Protein AF-A0A1G2I354-F1 (afdb_monomer_lite)

Organism: NCBI:txid1802207

Foldseek 3Di:
DFAEAEDPAAVVQLVVVLVVQLVVVLVVCPVPPDPCSVVSSVVSVVVSVVVSVVVVVVCCVQQLDPDRPQWDDDPQKIWDWDDDPPKIKIWIWGAPPVRRHIYTPHIDIDDPPPD

Structure (mmCIF, N/CA/C/O backbone):
data_AF-A0A1G2I354-F1
#
_entry.id   AF-A0A1G2I354-F1
#
loop_
_atom_site.group_PDB
_atom_site.id
_atom_site.type_symbol
_atom_site.label_atom_id
_atom_site.label_alt_id
_atom_site.label_comp_id
_atom_site.label_asym_id
_atom_site.label_entity_id
_atom_site.label_seq_id
_atom_site.pdbx_PDB_ins_code
_atom_site.Cartn_x
_atom_site.Cartn_y
_atom_site.Cartn_z
_atom_site.occupancy
_atom_site.B_iso_or_equiv
_atom_site.auth_seq_id
_atom_site.auth_comp_id
_atom_site.auth_asym_id
_atom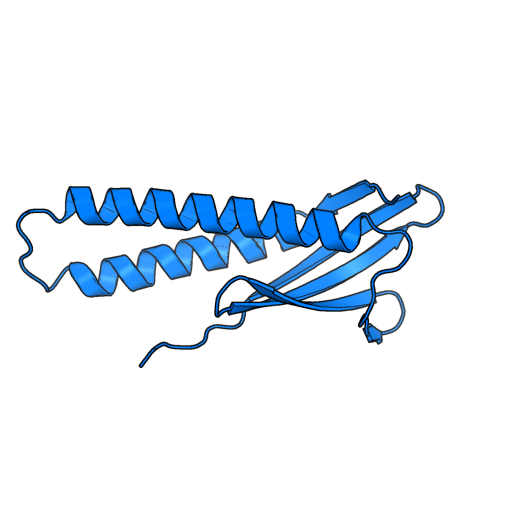_site.auth_atom_id
_atom_site.pdbx_PDB_model_num
ATOM 1 N N . MET A 1 1 ? -15.531 -8.472 7.107 1.00 83.12 1 MET A N 1
ATOM 2 C CA . MET A 1 1 ? -14.677 -7.974 6.009 1.00 83.12 1 MET A CA 1
ATOM 3 C C . MET A 1 1 ? -14.704 -6.459 6.058 1.00 83.12 1 MET A C 1
ATOM 5 O O . MET A 1 1 ? -15.802 -5.918 6.065 1.00 83.12 1 MET A O 1
ATOM 9 N N . PHE A 1 2 ? -13.552 -5.800 6.165 1.00 90.69 2 PHE A N 1
ATOM 10 C CA . PHE A 1 2 ? -13.457 -4.335 6.235 1.00 90.69 2 PHE A CA 1
ATOM 11 C C . PHE A 1 2 ? -13.490 -3.710 4.835 1.00 90.69 2 PHE A C 1
ATOM 13 O O . PHE A 1 2 ? -12.907 -4.267 3.903 1.00 90.69 2 PHE A O 1
ATOM 20 N N . ASP A 1 3 ? -14.123 -2.542 4.715 1.00 94.75 3 ASP A N 1
ATOM 21 C CA . ASP A 1 3 ? -13.992 -1.660 3.550 1.00 94.75 3 ASP A CA 1
ATOM 22 C C . ASP A 1 3 ? -12.639 -0.935 3.622 1.00 94.75 3 ASP A C 1
ATOM 24 O O . ASP A 1 3 ? -12.369 -0.222 4.591 1.00 94.75 3 ASP A O 1
ATOM 28 N N . VAL A 1 4 ? -11.763 -1.151 2.639 1.00 96.44 4 VAL A N 1
ATOM 29 C CA . VAL A 1 4 ? -10.405 -0.588 2.639 1.00 96.44 4 VAL A CA 1
ATOM 30 C C . VAL A 1 4 ? -10.403 0.722 1.868 1.00 96.44 4 VAL A C 1
ATOM 32 O O . VAL A 1 4 ? -10.702 0.751 0.678 1.00 96.44 4 VAL A O 1
ATOM 35 N N . ARG A 1 5 ? -10.017 1.809 2.537 1.00 96.75 5 ARG A N 1
ATOM 36 C CA . ARG A 1 5 ? -9.960 3.145 1.933 1.00 96.75 5 ARG A CA 1
ATOM 37 C C . ARG A 1 5 ? -8.567 3.721 2.019 1.00 96.75 5 ARG A C 1
ATOM 39 O O . ARG A 1 5 ? -7.917 3.628 3.054 1.00 96.75 5 ARG A O 1
ATOM 46 N N . PHE A 1 6 ? -8.134 4.364 0.947 1.00 96.69 6 PHE A N 1
ATOM 47 C CA . PHE A 1 6 ? -6.842 5.029 0.891 1.00 96.69 6 PHE A CA 1
ATOM 48 C C . PHE A 1 6 ? -7.021 6.515 1.161 1.00 96.69 6 PHE A C 1
ATOM 50 O O . PHE A 1 6 ? -7.866 7.174 0.555 1.00 96.69 6 PHE A O 1
ATOM 57 N N . THR A 1 7 ? -6.222 7.053 2.076 1.00 97.06 7 THR A N 1
ATOM 58 C CA . THR A 1 7 ? -6.110 8.506 2.219 1.00 97.06 7 THR A CA 1
ATOM 59 C C . THR A 1 7 ? -5.405 9.104 1.005 1.00 97.06 7 THR A C 1
ATOM 61 O O . THR A 1 7 ? -4.599 8.439 0.352 1.00 97.06 7 THR A O 1
ATOM 64 N N . GLN A 1 8 ? -5.625 10.399 0.756 1.00 96.00 8 GLN A N 1
ATOM 65 C CA . GLN A 1 8 ? -4.878 11.148 -0.263 1.00 96.00 8 GLN A CA 1
ATOM 66 C C . GLN A 1 8 ? -3.362 11.002 -0.073 1.00 96.00 8 GLN A C 1
ATOM 68 O O . GLN A 1 8 ? -2.617 10.886 -1.041 1.00 96.00 8 GLN A O 1
ATOM 73 N N . LYS A 1 9 ? -2.907 10.974 1.187 1.00 95.38 9 LYS A N 1
ATOM 74 C CA . LYS A 1 9 ? -1.499 10.774 1.521 1.00 95.38 9 LYS A CA 1
ATOM 75 C C . LYS A 1 9 ? -1.009 9.399 1.064 1.00 95.38 9 LYS A C 1
ATOM 77 O O . LYS A 1 9 ? 0.021 9.331 0.410 1.00 95.38 9 LYS A O 1
ATOM 82 N N . ALA A 1 10 ? -1.729 8.326 1.388 1.00 94.88 10 ALA A N 1
ATOM 83 C CA . ALA A 1 10 ? -1.348 6.976 0.981 1.00 94.88 10 ALA A CA 1
ATOM 84 C C . ALA A 1 10 ? -1.301 6.814 -0.547 1.00 94.88 10 ALA A C 1
ATOM 86 O O . ALA A 1 10 ? -0.395 6.161 -1.059 1.00 94.88 10 ALA A O 1
ATOM 87 N N . ILE A 1 11 ? -2.241 7.436 -1.265 1.00 94.69 11 ILE A N 1
ATOM 88 C CA . ILE A 1 11 ? -2.234 7.485 -2.735 1.00 94.69 11 ILE A CA 1
ATOM 89 C C . ILE A 1 11 ? -0.964 8.188 -3.224 1.00 94.69 11 ILE A C 1
ATOM 91 O O . ILE A 1 11 ? -0.198 7.613 -3.994 1.00 94.69 11 ILE A O 1
ATOM 95 N N . LEU A 1 12 ? -0.684 9.383 -2.700 1.00 93.56 12 LEU A N 1
ATOM 96 C CA . LEU A 1 12 ? 0.494 10.163 -3.076 1.00 93.56 12 LEU A CA 1
ATOM 97 C C . LEU A 1 12 ? 1.810 9.442 -2.739 1.00 93.56 12 LEU A C 1
ATOM 99 O O . LEU A 1 12 ? 2.756 9.503 -3.519 1.00 93.56 12 LEU A O 1
ATOM 103 N N . ASP A 1 13 ? 1.880 8.724 -1.615 1.00 93.56 13 ASP A N 1
ATOM 104 C CA . ASP A 1 13 ? 3.048 7.917 -1.251 1.00 93.56 13 ASP A CA 1
ATOM 105 C C . ASP A 1 13 ? 3.352 6.854 -2.334 1.00 93.56 13 ASP A C 1
ATOM 107 O O . ASP A 1 13 ? 4.513 6.658 -2.714 1.00 93.56 13 ASP A O 1
ATOM 111 N N . MET A 1 14 ? 2.313 6.193 -2.864 1.00 92.25 14 MET A N 1
ATOM 112 C CA . MET A 1 14 ? 2.442 5.201 -3.940 1.00 92.25 14 MET A CA 1
ATOM 113 C C . MET A 1 14 ? 2.804 5.858 -5.277 1.00 92.25 14 MET A C 1
ATOM 115 O O . MET A 1 14 ? 3.730 5.400 -5.949 1.00 92.25 14 MET A O 1
ATOM 119 N N . GLU A 1 15 ? 2.138 6.951 -5.648 1.00 91.50 15 GLU A N 1
ATOM 120 C CA . GLU A 1 15 ? 2.406 7.683 -6.894 1.00 91.50 15 GLU A CA 1
ATOM 121 C C . GLU A 1 15 ? 3.841 8.221 -6.947 1.00 91.50 15 GLU A C 1
ATOM 123 O O . GLU A 1 15 ? 4.538 8.041 -7.946 1.00 91.50 15 GLU A O 1
ATOM 128 N N . VAL A 1 16 ? 4.332 8.811 -5.853 1.00 90.88 16 VAL A N 1
ATOM 129 C CA .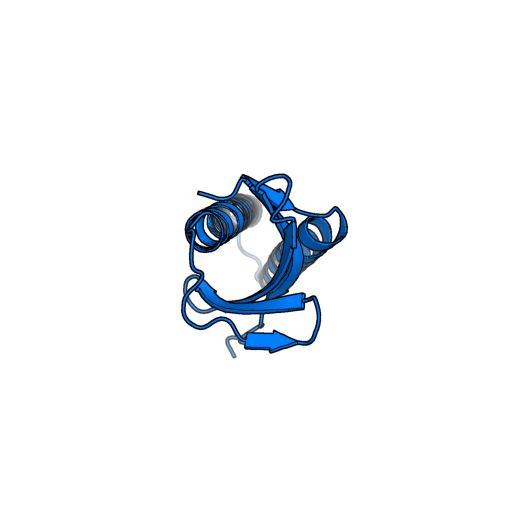 VAL A 1 16 ? 5.713 9.310 -5.759 1.00 90.88 16 VAL A CA 1
ATOM 130 C C . VAL A 1 16 ? 6.720 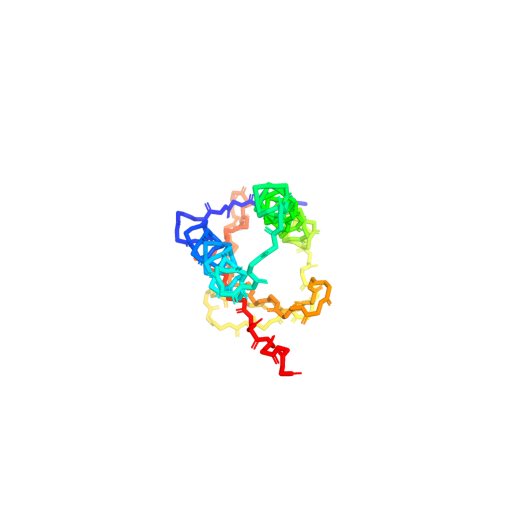8.176 -5.936 1.00 90.88 16 VAL A C 1
ATOM 132 O O . VAL A 1 16 ? 7.776 8.366 -6.547 1.00 90.88 16 VAL A O 1
ATOM 135 N N . PHE A 1 17 ? 6.426 6.985 -5.415 1.00 88.75 17 PHE A N 1
ATOM 136 C CA . PHE A 1 17 ? 7.279 5.825 -5.637 1.00 88.75 17 PHE A CA 1
ATOM 137 C C . PHE A 1 17 ? 7.297 5.404 -7.112 1.00 88.75 17 PHE A C 1
ATOM 139 O O . PHE A 1 17 ? 8.383 5.200 -7.657 1.00 88.75 17 PHE A O 1
ATOM 146 N N . ILE A 1 18 ? 6.131 5.320 -7.756 1.00 87.38 18 ILE A N 1
ATOM 147 C CA . ILE A 1 18 ? 5.990 4.971 -9.177 1.00 87.38 18 ILE A CA 1
ATOM 148 C C . ILE A 1 18 ? 6.718 5.982 -10.070 1.00 87.38 18 ILE A C 1
ATOM 150 O O . ILE A 1 18 ? 7.512 5.579 -10.916 1.00 87.38 18 ILE A O 1
ATOM 154 N N . GLN A 1 19 ? 6.561 7.282 -9.819 1.00 85.75 19 GLN A N 1
ATOM 155 C CA . GLN A 1 19 ? 7.274 8.330 -10.557 1.00 85.75 19 GLN A CA 1
ATOM 156 C C . GLN A 1 19 ? 8.792 8.223 -10.385 1.00 85.75 19 GLN A C 1
ATOM 158 O O . GLN A 1 19 ? 9.545 8.310 -11.350 1.00 85.75 19 GLN A O 1
ATOM 163 N N . ARG A 1 20 ? 9.273 7.991 -9.157 1.00 84.25 20 ARG A N 1
ATOM 164 C CA . ARG A 1 20 ? 10.711 7.797 -8.900 1.00 84.25 20 ARG A CA 1
ATOM 165 C C . ARG A 1 20 ? 11.246 6.529 -9.554 1.00 84.25 20 ARG A C 1
ATOM 167 O O . ARG A 1 20 ? 12.415 6.500 -9.930 1.00 84.25 20 ARG A O 1
ATOM 174 N N . TYR A 1 21 ? 10.427 5.484 -9.627 1.00 80.62 21 TYR A N 1
ATOM 175 C CA . TYR A 1 21 ? 10.753 4.258 -10.337 1.00 80.62 21 TYR A CA 1
ATOM 176 C C . TYR A 1 21 ? 10.903 4.556 -11.832 1.00 80.62 21 TYR A C 1
ATOM 178 O O . TYR A 1 21 ? 11.972 4.304 -12.375 1.00 80.62 21 TYR A O 1
ATOM 186 N N . GLU A 1 22 ? 9.921 5.204 -12.459 1.00 77.56 22 GLU A N 1
ATOM 187 C CA . GLU A 1 22 ? 9.994 5.616 -13.867 1.00 77.56 22 GLU A CA 1
ATOM 188 C C . GLU A 1 22 ? 11.229 6.489 -14.145 1.00 77.56 22 GLU A C 1
ATOM 190 O O . GLU A 1 22 ? 12.036 6.153 -15.009 1.00 77.56 22 GLU A O 1
ATOM 195 N N . MET A 1 23 ? 11.453 7.545 -13.353 1.00 77.56 23 MET A N 1
ATOM 196 C CA . MET A 1 23 ? 12.598 8.451 -13.522 1.00 77.56 23 MET A CA 1
ATOM 197 C C . MET A 1 23 ? 13.950 7.744 -13.409 1.00 77.56 23 MET A C 1
ATOM 199 O O . MET A 1 23 ? 14.849 8.028 -14.198 1.00 77.56 23 MET A O 1
ATOM 203 N N . ALA A 1 24 ? 14.113 6.829 -12.446 1.00 76.75 24 ALA A N 1
ATOM 204 C CA . ALA A 1 24 ? 15.360 6.084 -12.296 1.00 76.75 24 ALA A CA 1
ATOM 205 C C . ALA A 1 24 ? 15.652 5.241 -13.545 1.00 76.75 24 ALA A C 1
ATOM 207 O O . ALA A 1 24 ? 16.784 5.229 -14.016 1.00 76.75 24 ALA A O 1
ATOM 208 N N . PHE A 1 25 ? 14.635 4.591 -14.116 1.00 70.94 25 PHE A N 1
ATOM 209 C CA . PHE A 1 25 ? 14.789 3.805 -15.341 1.00 70.94 25 PHE A CA 1
ATOM 210 C C . PHE A 1 25 ? 15.059 4.672 -16.570 1.00 70.94 25 PHE A C 1
ATOM 212 O O . PHE A 1 25 ? 15.943 4.339 -17.354 1.00 70.94 25 PHE A O 1
ATOM 219 N N . LEU A 1 26 ? 14.365 5.802 -16.721 1.00 69.94 26 LEU A N 1
ATOM 220 C CA . LEU A 1 26 ? 14.630 6.743 -17.814 1.00 69.94 26 LEU A CA 1
ATOM 221 C C . LEU A 1 26 ? 16.069 7.275 -17.770 1.00 69.94 26 LEU A C 1
ATOM 223 O O . LEU A 1 26 ? 16.729 7.349 -18.804 1.00 69.94 26 LEU A O 1
ATOM 227 N N . ALA A 1 27 ? 16.581 7.577 -16.574 1.00 70.50 27 ALA A N 1
ATOM 228 C CA . ALA A 1 27 ? 17.961 8.021 -16.401 1.00 70.50 27 ALA A CA 1
ATOM 229 C C . ALA A 1 27 ? 18.990 6.958 -16.832 1.00 70.50 27 ALA A C 1
ATOM 231 O O . ALA A 1 27 ? 20.021 7.322 -17.388 1.00 70.50 27 ALA A O 1
ATOM 232 N N . PHE A 1 28 ? 18.710 5.662 -16.636 1.00 66.50 28 PHE A N 1
ATOM 233 C CA . PHE A 1 28 ? 19.596 4.582 -17.094 1.00 66.50 28 PHE A CA 1
ATOM 234 C C . PHE A 1 28 ? 19.655 4.443 -18.623 1.00 66.50 28 PHE A C 1
ATOM 236 O O . PHE A 1 28 ? 20.679 4.016 -19.149 1.00 66.50 28 PHE A O 1
ATOM 243 N N . HIS A 1 29 ? 18.577 4.781 -19.338 1.00 62.34 29 HIS A N 1
ATOM 244 C CA . HIS A 1 29 ? 18.466 4.525 -20.780 1.00 62.34 29 HIS A CA 1
ATOM 245 C C . HIS A 1 29 ? 18.775 5.739 -21.665 1.00 62.34 29 HIS A C 1
ATOM 247 O O . HIS A 1 29 ? 19.129 5.544 -22.825 1.00 62.34 29 HIS A O 1
ATOM 253 N N . ASN A 1 30 ? 18.748 6.966 -21.134 1.00 57.56 30 ASN A N 1
ATOM 254 C CA . ASN A 1 30 ? 19.077 8.181 -21.900 1.00 57.56 30 ASN A CA 1
ATOM 255 C C . ASN A 1 30 ? 20.530 8.237 -22.428 1.00 57.56 30 ASN A C 1
ATOM 257 O O . ASN A 1 30 ? 20.798 9.010 -23.340 1.00 57.56 30 ASN A O 1
ATOM 261 N N . ASP A 1 31 ? 21.458 7.437 -21.889 1.00 57.22 31 ASP A N 1
ATOM 262 C CA . ASP A 1 31 ? 22.888 7.458 -22.268 1.00 57.22 31 ASP A CA 1
ATOM 263 C C . ASP A 1 31 ? 23.319 6.223 -23.089 1.00 57.22 31 ASP A C 1
ATOM 265 O O . ASP A 1 31 ? 24.497 5.946 -23.296 1.00 57.22 31 ASP A O 1
ATOM 269 N N . SER A 1 32 ? 22.349 5.419 -23.536 1.00 57.84 32 SER A N 1
ATOM 270 C CA . SER A 1 32 ? 22.610 4.078 -24.076 1.00 57.84 32 SER A CA 1
ATOM 271 C C . SER A 1 32 ? 22.634 3.988 -25.610 1.00 57.84 32 SER A C 1
ATOM 273 O O . SER A 1 32 ? 23.038 2.961 -26.154 1.00 57.84 32 SER A O 1
ATOM 275 N N . GLY A 1 33 ? 22.209 5.038 -26.328 1.00 58.69 33 GLY A N 1
ATOM 276 C CA . GLY A 1 33 ? 22.168 5.056 -27.799 1.00 58.69 33 GLY A CA 1
ATOM 277 C C . GLY A 1 33 ? 21.253 3.990 -28.426 1.00 58.69 33 GLY A C 1
ATOM 278 O O . GLY A 1 33 ? 21.451 3.601 -29.580 1.00 58.69 33 GLY A O 1
ATOM 279 N N . ILE A 1 34 ? 20.276 3.471 -27.671 1.00 61.66 34 ILE A N 1
ATOM 280 C CA . ILE A 1 34 ? 19.413 2.366 -28.104 1.00 61.66 34 ILE A CA 1
ATOM 281 C C . ILE A 1 34 ? 18.397 2.862 -29.142 1.00 61.66 34 ILE A C 1
ATOM 283 O O . ILE A 1 34 ? 17.579 3.733 -28.870 1.00 61.66 34 ILE A O 1
ATOM 287 N N . TRP A 1 35 ? 18.377 2.227 -30.317 1.00 57.06 35 TRP A N 1
ATOM 288 C CA . TRP A 1 35 ? 17.480 2.546 -31.443 1.00 57.06 35 TRP A CA 1
ATOM 289 C C . TRP A 1 35 ? 15.968 2.418 -31.145 1.00 57.06 35 TRP A C 1
ATOM 291 O O . TRP A 1 35 ? 15.152 2.880 -31.935 1.00 57.06 35 TRP A O 1
ATOM 301 N N . ASN A 1 36 ? 15.591 1.819 -30.010 1.00 66.94 36 ASN A N 1
ATOM 302 C CA . ASN A 1 36 ? 14.207 1.521 -29.610 1.00 66.94 36 ASN A CA 1
ATOM 303 C C . ASN A 1 36 ? 13.784 2.229 -28.308 1.00 66.94 36 ASN A C 1
ATOM 305 O O . ASN A 1 36 ? 12.959 1.707 -27.556 1.00 66.94 36 ASN A O 1
ATOM 309 N N . GLU A 1 37 ? 14.360 3.394 -28.020 1.00 67.81 37 GLU A N 1
ATOM 310 C CA . GLU A 1 37 ? 14.157 4.139 -26.773 1.00 67.81 37 GLU A CA 1
ATOM 311 C C . GLU A 1 37 ? 12.670 4.327 -26.405 1.00 67.81 37 GLU A C 1
ATOM 313 O O . GLU A 1 37 ? 12.274 4.038 -25.279 1.00 67.81 37 GLU A O 1
ATOM 318 N N . GLU A 1 38 ? 11.814 4.702 -27.358 1.00 73.88 38 GLU A N 1
ATOM 319 C CA . GLU A 1 38 ? 10.374 4.896 -27.114 1.00 73.88 38 GLU A CA 1
ATOM 320 C C . GLU A 1 38 ? 9.637 3.595 -26.753 1.00 73.88 38 GLU A C 1
ATOM 322 O O . GLU A 1 38 ? 8.828 3.575 -25.827 1.00 73.88 38 GLU A O 1
ATOM 327 N N . MET A 1 39 ? 9.972 2.473 -27.400 1.00 77.88 39 MET A N 1
ATOM 328 C CA . MET A 1 39 ? 9.386 1.166 -27.067 1.00 77.88 39 MET A CA 1
ATOM 329 C C . MET A 1 39 ? 9.766 0.730 -25.644 1.00 77.88 39 MET A C 1
ATOM 331 O O . MET A 1 39 ? 8.958 0.148 -24.920 1.00 77.88 39 MET A O 1
ATOM 335 N N . ILE A 1 40 ? 11.001 1.027 -25.235 1.00 72.38 40 ILE A N 1
ATOM 336 C CA . ILE A 1 40 ? 11.500 0.743 -23.889 1.00 72.38 40 ILE A CA 1
ATOM 337 C C . ILE A 1 40 ? 10.764 1.615 -22.863 1.00 72.38 40 ILE A C 1
ATOM 339 O O . ILE A 1 40 ? 10.287 1.094 -21.853 1.00 72.38 40 ILE A O 1
ATOM 343 N N . LYS A 1 41 ? 10.604 2.917 -23.132 1.00 74.75 41 LYS A N 1
ATOM 344 C CA . LYS A 1 41 ? 9.844 3.844 -22.276 1.00 74.75 41 LYS A CA 1
ATOM 345 C C . LYS A 1 41 ? 8.399 3.387 -22.071 1.00 74.75 41 LYS A C 1
ATOM 347 O O . LYS A 1 41 ? 7.930 3.351 -20.933 1.00 74.75 41 LYS A O 1
ATOM 352 N N . ASP A 1 42 ? 7.710 2.988 -23.137 1.00 81.25 42 ASP A N 1
ATOM 353 C CA . ASP A 1 42 ? 6.321 2.528 -23.046 1.00 81.25 42 ASP A CA 1
ATOM 354 C C . ASP A 1 42 ? 6.185 1.217 -22.265 1.00 81.25 42 ASP A C 1
ATOM 356 O O . ASP A 1 42 ? 5.283 1.087 -21.432 1.00 81.25 42 ASP A O 1
ATOM 360 N N . LEU A 1 43 ? 7.114 0.274 -22.445 1.00 80.56 43 LEU A N 1
ATOM 361 C CA . LEU A 1 43 ? 7.154 -0.951 -21.643 1.00 80.56 43 LEU A CA 1
ATOM 362 C C . LEU A 1 43 ? 7.320 -0.641 -20.146 1.00 80.56 43 LEU A C 1
ATOM 364 O O . LEU A 1 43 ? 6.696 -1.287 -19.296 1.00 80.56 43 LEU A O 1
ATOM 368 N N . TYR A 1 44 ? 8.130 0.364 -19.806 1.00 76.38 44 TYR A N 1
ATOM 369 C CA . TYR A 1 44 ? 8.316 0.779 -18.417 1.00 76.38 44 TYR A CA 1
ATOM 370 C C . TYR A 1 44 ? 7.089 1.466 -17.834 1.00 76.38 44 TYR A C 1
ATOM 372 O O . TYR A 1 44 ? 6.727 1.149 -16.702 1.00 76.38 44 TYR A O 1
ATOM 380 N N . ARG A 1 45 ? 6.407 2.328 -18.593 1.00 80.19 45 ARG A N 1
ATOM 381 C CA . ARG A 1 45 ? 5.129 2.921 -18.163 1.00 80.19 45 ARG A CA 1
ATOM 382 C C . ARG A 1 45 ? 4.088 1.847 -17.868 1.00 80.19 45 ARG A C 1
ATOM 384 O O . ARG A 1 45 ? 3.470 1.863 -16.807 1.00 80.19 45 ARG A O 1
ATOM 391 N N . GLN A 1 46 ? 3.952 0.864 -18.758 1.00 85.88 46 GLN A N 1
ATOM 392 C CA . GLN A 1 46 ? 3.058 -0.279 -18.544 1.00 85.88 46 GLN A CA 1
ATOM 393 C C . GLN A 1 46 ? 3.447 -1.073 -17.291 1.00 85.88 46 GLN A C 1
ATOM 395 O O . GLN A 1 46 ? 2.591 -1.407 -16.474 1.00 85.88 46 GLN A O 1
ATOM 400 N N . SER A 1 47 ? 4.743 -1.318 -17.094 1.00 83.25 47 SER A N 1
ATOM 401 C CA . SER A 1 47 ? 5.253 -2.030 -15.916 1.00 83.25 47 SER A CA 1
ATOM 402 C C . SER A 1 47 ? 5.016 -1.260 -14.613 1.00 83.25 47 SER A C 1
ATOM 404 O O . SER A 1 47 ? 4.713 -1.860 -13.582 1.00 83.25 47 SER A O 1
ATOM 406 N N . ALA A 1 48 ? 5.145 0.066 -14.648 1.00 82.38 48 ALA A N 1
ATOM 407 C CA . ALA A 1 48 ? 4.920 0.947 -13.511 1.00 82.38 48 ALA A CA 1
ATOM 408 C C . ALA A 1 48 ? 3.43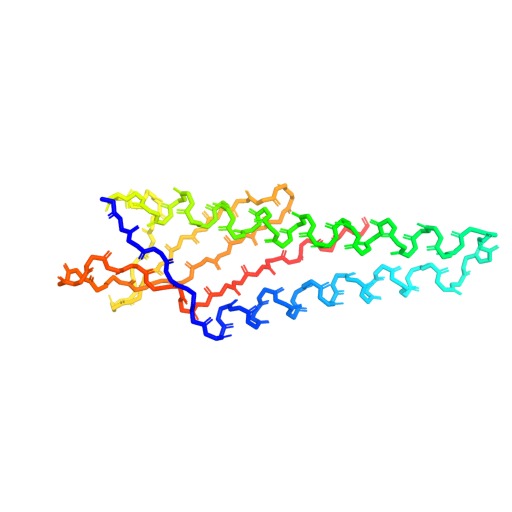1 0.976 -13.119 1.00 82.38 48 AL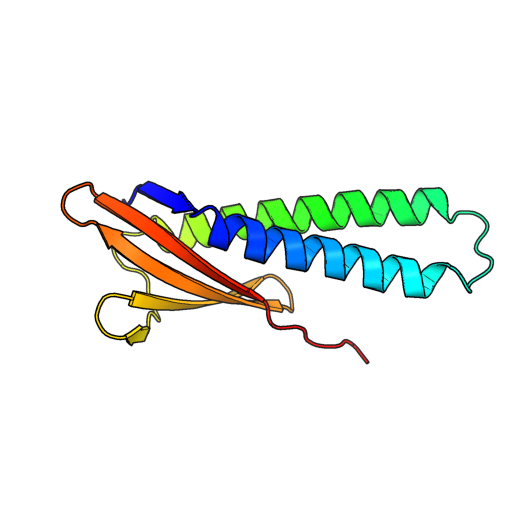A A C 1
ATOM 410 O O . ALA A 1 48 ? 3.108 0.826 -11.939 1.00 82.38 48 ALA A O 1
ATOM 411 N N . ASN A 1 49 ? 2.532 1.042 -14.105 1.00 87.00 49 ASN A N 1
ATOM 412 C CA . ASN A 1 49 ? 1.086 0.939 -13.890 1.00 87.00 49 ASN A CA 1
ATOM 413 C C . ASN A 1 49 ? 0.691 -0.431 -13.324 1.00 87.00 49 ASN A C 1
ATOM 415 O O . ASN A 1 49 ? -0.002 -0.499 -12.312 1.00 87.00 49 ASN A O 1
ATOM 419 N N . ALA A 1 50 ? 1.210 -1.520 -13.896 1.00 89.00 50 ALA A N 1
ATOM 420 C CA . ALA A 1 50 ? 0.958 -2.868 -13.389 1.00 89.00 50 ALA A CA 1
ATOM 421 C C . ALA A 1 50 ? 1.463 -3.049 -11.945 1.00 89.00 50 ALA A C 1
ATOM 423 O O . ALA A 1 50 ? 0.845 -3.746 -11.139 1.00 89.00 50 ALA A O 1
ATOM 424 N N . LEU A 1 51 ? 2.585 -2.411 -11.586 1.00 87.06 51 LEU A N 1
ATOM 425 C CA . LEU A 1 51 ? 3.080 -2.409 -10.211 1.00 87.06 51 LEU A CA 1
ATOM 426 C C . LEU A 1 51 ? 2.152 -1.624 -9.278 1.00 87.06 51 LEU A C 1
ATOM 428 O O . LEU A 1 51 ? 1.910 -2.080 -8.162 1.00 87.06 51 LEU A O 1
ATOM 432 N N . HIS A 1 52 ? 1.634 -0.479 -9.723 1.00 90.00 52 HIS A N 1
ATOM 433 C CA . HIS A 1 52 ? 0.665 0.310 -8.966 1.00 90.00 52 HIS A CA 1
ATOM 434 C C . HIS A 1 52 ? -0.609 -0.487 -8.667 1.00 90.00 52 HIS A C 1
ATOM 436 O O . HIS A 1 52 ? -0.984 -0.624 -7.504 1.00 90.00 52 HIS A O 1
ATOM 442 N N . GLU A 1 53 ? -1.223 -1.080 -9.690 1.00 92.12 53 GLU A N 1
ATOM 443 C CA . GLU A 1 53 ? -2.420 -1.919 -9.541 1.00 92.12 53 GLU A CA 1
ATOM 444 C C . GLU A 1 53 ? -2.162 -3.084 -8.582 1.00 92.12 53 GLU A C 1
ATOM 446 O O . GLU A 1 53 ? -2.894 -3.275 -7.612 1.00 92.12 53 GLU A O 1
ATOM 451 N N . LYS A 1 54 ? -1.033 -3.780 -8.753 1.00 92.38 54 LYS A N 1
ATOM 452 C CA . LYS A 1 54 ? -0.639 -4.877 -7.865 1.00 92.38 54 LYS A CA 1
ATOM 453 C C . LYS A 1 54 ? -0.461 -4.437 -6.409 1.00 92.38 54 LYS A C 1
ATOM 455 O O . LYS A 1 54 ? -0.762 -5.212 -5.501 1.00 92.38 54 LYS A O 1
ATOM 460 N N . MET A 1 55 ? 0.049 -3.226 -6.163 1.00 92.38 55 MET A N 1
ATOM 461 C CA . MET A 1 55 ? 0.140 -2.673 -4.807 1.00 92.38 55 MET A CA 1
ATOM 462 C C . MET A 1 55 ? -1.245 -2.468 -4.205 1.00 92.38 55 MET A C 1
ATOM 464 O O . MET A 1 55 ? -1.487 -2.922 -3.087 1.00 92.38 55 MET A O 1
ATOM 468 N N . VAL A 1 56 ? -2.149 -1.829 -4.944 1.00 94.88 56 VAL A N 1
ATOM 469 C CA . VAL A 1 56 ? -3.519 -1.570 -4.486 1.00 94.88 56 VAL A CA 1
ATOM 470 C C . VAL A 1 56 ? -4.245 -2.880 -4.180 1.00 94.88 56 VAL A C 1
ATOM 472 O O . VAL A 1 56 ? -4.808 -3.022 -3.090 1.00 94.88 56 VAL A O 1
ATOM 475 N N . ASP A 1 57 ? -4.167 -3.857 -5.081 1.00 95.19 57 ASP A N 1
ATOM 476 C CA . ASP A 1 57 ? -4.820 -5.157 -4.929 1.00 95.19 57 ASP A CA 1
ATOM 477 C C . ASP A 1 57 ? -4.297 -5.926 -3.714 1.00 95.19 57 ASP A C 1
ATOM 479 O O . ASP A 1 57 ? -5.078 -6.394 -2.884 1.00 95.19 57 ASP A O 1
ATOM 483 N N . GLU A 1 58 ? -2.975 -6.024 -3.553 1.00 94.31 58 GLU A N 1
ATOM 484 C CA . GLU A 1 58 ? -2.370 -6.779 -2.453 1.00 94.31 58 GLU A CA 1
ATOM 485 C C . GLU A 1 58 ? -2.632 -6.108 -1.094 1.00 94.31 58 GLU A C 1
ATOM 487 O O . GLU A 1 58 ? -2.936 -6.793 -0.108 1.00 94.31 58 GLU A O 1
ATOM 492 N N . ILE A 1 59 ? -2.569 -4.770 -1.027 1.00 95.06 59 ILE A N 1
ATOM 493 C CA . ILE A 1 59 ? -2.934 -4.012 0.180 1.00 95.06 59 ILE A CA 1
ATOM 494 C C . ILE A 1 59 ? -4.397 -4.291 0.528 1.00 95.06 59 ILE A C 1
ATOM 496 O O . ILE A 1 59 ? -4.704 -4.652 1.667 1.00 95.06 59 ILE A O 1
ATOM 500 N N . THR A 1 60 ? -5.293 -4.196 -0.451 1.00 95.69 60 THR A N 1
ATOM 501 C CA . THR A 1 60 ? -6.734 -4.396 -0.260 1.00 95.69 60 THR A CA 1
ATOM 502 C C . THR A 1 60 ? -7.049 -5.831 0.159 1.00 95.69 60 THR A C 1
ATOM 504 O O . THR A 1 60 ? -7.791 -6.057 1.117 1.00 95.69 60 THR A O 1
ATOM 507 N N . ALA A 1 61 ? -6.432 -6.829 -0.471 1.00 93.75 61 ALA A N 1
ATOM 508 C CA . ALA A 1 61 ? -6.613 -8.240 -0.136 1.00 93.75 61 ALA A CA 1
ATOM 509 C C . ALA A 1 61 ? -6.140 -8.572 1.289 1.00 93.75 61 ALA A C 1
ATOM 511 O O . ALA A 1 61 ? -6.744 -9.395 1.985 1.00 93.75 61 ALA A O 1
ATOM 512 N N . ARG A 1 62 ? -5.067 -7.930 1.763 1.00 92.62 62 ARG A N 1
ATOM 513 C CA . ARG A 1 62 ? -4.568 -8.113 3.136 1.00 92.62 62 ARG A CA 1
ATOM 514 C C . ARG A 1 62 ? -5.421 -7.383 4.160 1.00 92.62 62 ARG A C 1
ATOM 516 O O . ARG A 1 62 ? -5.727 -7.952 5.210 1.00 92.62 62 ARG A O 1
ATOM 523 N N . LEU A 1 63 ? -5.791 -6.143 3.862 1.00 93.81 63 LEU A N 1
ATOM 524 C CA . LEU A 1 63 ? -6.489 -5.254 4.781 1.00 93.81 63 LEU A CA 1
ATOM 525 C C . LEU A 1 63 ? -8.011 -5.436 4.772 1.00 93.81 63 LEU A C 1
ATOM 527 O O . LEU A 1 63 ? -8.664 -4.991 5.702 1.00 93.81 63 LEU A O 1
ATOM 531 N N . SER A 1 64 ? -8.603 -6.146 3.820 1.00 93.81 64 SER A N 1
ATOM 532 C CA . SER A 1 64 ? -10.040 -6.467 3.867 1.00 93.81 64 SER A CA 1
ATOM 533 C C . SER A 1 64 ? -10.378 -7.570 4.881 1.00 93.81 64 SER A C 1
ATOM 535 O O . SER A 1 64 ? -11.524 -7.696 5.323 1.00 93.81 64 SER A O 1
ATOM 537 N N . LYS A 1 65 ? -9.385 -8.361 5.309 1.00 89.94 65 LYS A N 1
ATOM 538 C CA . LYS A 1 65 ? -9.562 -9.457 6.276 1.00 89.94 65 LYS A CA 1
ATOM 539 C C . LYS A 1 65 ? -9.939 -8.933 7.662 1.00 89.94 65 LYS A C 1
ATOM 541 O O . LYS A 1 65 ? -9.415 -7.917 8.116 1.00 89.94 65 LYS A O 1
ATOM 546 N N . ASP A 1 66 ? -10.763 -9.682 8.395 1.00 83.00 66 ASP A N 1
ATOM 547 C CA . ASP A 1 66 ? -11.181 -9.299 9.756 1.00 83.00 66 ASP A CA 1
ATOM 548 C C . ASP A 1 66 ? -9.986 -9.152 10.705 1.00 83.00 66 ASP A C 1
ATOM 550 O O . ASP A 1 66 ? -9.911 -8.219 11.506 1.00 83.00 66 ASP A O 1
ATOM 554 N N . LYS A 1 67 ? -8.998 -10.042 10.566 1.00 84.12 67 LYS A N 1
ATOM 555 C CA . LYS A 1 67 ? -7.720 -9.964 11.272 1.00 84.12 67 LYS A CA 1
ATOM 556 C C . LYS A 1 67 ? -6.572 -9.869 10.273 1.00 84.12 67 LYS A C 1
ATOM 558 O O . LYS A 1 67 ? -6.323 -10.799 9.512 1.00 84.12 67 LYS A O 1
ATOM 563 N N . VAL A 1 68 ? -5.827 -8.768 10.347 1.00 86.88 68 VAL A N 1
ATOM 564 C CA . VAL A 1 68 ? -4.519 -8.639 9.691 1.00 86.88 68 VAL A CA 1
ATOM 565 C C . VAL A 1 68 ? -3.483 -9.369 10.541 1.00 86.88 68 VAL A C 1
ATOM 567 O O . VAL A 1 68 ? -3.257 -8.988 11.695 1.00 86.88 68 VAL A O 1
ATOM 570 N N . LEU A 1 69 ? -2.902 -10.437 9.993 1.00 85.06 69 LEU A N 1
ATOM 571 C CA . LEU A 1 69 ? -1.824 -11.204 10.622 1.00 85.06 69 LEU A CA 1
ATOM 572 C C . LEU A 1 69 ? -0.493 -10.452 10.506 1.00 85.06 69 LEU A C 1
ATOM 574 O O . LEU A 1 69 ? -0.262 -9.757 9.521 1.00 85.06 69 LEU A O 1
ATOM 578 N N . GLY A 1 70 ? 0.377 -10.596 11.509 1.00 81.50 70 GLY A N 1
ATOM 579 C CA . GLY A 1 70 ? 1.694 -9.947 11.519 1.00 81.50 70 GLY A CA 1
ATOM 580 C C . GLY A 1 70 ? 1.655 -8.432 11.735 1.00 81.50 70 GLY A C 1
ATOM 581 O O . GLY A 1 70 ? 2.671 -7.766 11.554 1.00 81.50 70 GLY A O 1
ATOM 582 N N . ARG A 1 71 ? 0.499 -7.873 12.122 1.00 88.44 71 ARG A N 1
ATOM 583 C CA . ARG A 1 71 ? 0.394 -6.439 12.390 1.00 88.44 71 ARG A CA 1
ATOM 584 C C . ARG A 1 71 ? 1.152 -6.045 13.660 1.00 88.44 71 ARG A C 1
ATOM 586 O O . ARG A 1 71 ? 1.061 -6.734 14.676 1.00 88.44 71 ARG A O 1
ATOM 593 N N . LYS A 1 72 ? 1.831 -4.903 13.612 1.00 91.06 72 LYS A N 1
ATOM 594 C CA . LYS A 1 72 ? 2.395 -4.200 14.773 1.00 91.06 72 LYS A CA 1
ATOM 595 C C . LYS A 1 72 ? 1.443 -3.070 15.151 1.00 91.06 72 LYS A C 1
ATOM 597 O O . LYS A 1 72 ? 0.816 -2.485 14.272 1.00 91.06 72 LYS A O 1
ATOM 602 N N . GLU A 1 73 ? 1.297 -2.777 16.435 1.00 90.06 73 GLU A N 1
ATOM 603 C CA . GLU A 1 73 ? 0.346 -1.771 16.919 1.00 90.06 73 GLU A CA 1
ATOM 604 C C . GLU A 1 73 ? 1.081 -0.657 17.664 1.00 90.06 73 GLU A C 1
ATOM 606 O O . GLU A 1 73 ? 1.864 -0.911 18.578 1.00 90.06 73 GLU A O 1
ATOM 611 N N . TYR A 1 74 ? 0.830 0.582 17.246 1.00 85.75 74 TYR A N 1
ATOM 612 C CA . TYR A 1 74 ? 1.422 1.805 17.773 1.00 85.75 74 TYR A CA 1
ATOM 613 C C . TYR A 1 74 ? 0.299 2.796 18.102 1.00 85.75 74 TYR A C 1
ATOM 615 O O . TYR A 1 74 ? -0.102 3.622 17.278 1.00 85.75 74 TYR A O 1
ATOM 623 N N . LYS A 1 75 ? -0.216 2.729 19.335 1.00 85.19 75 LYS A N 1
ATOM 624 C CA . LYS A 1 75 ? -1.390 3.504 19.778 1.00 85.19 75 LYS A CA 1
ATOM 625 C C . LYS A 1 75 ? -2.601 3.236 18.867 1.00 85.19 75 LYS A C 1
ATOM 627 O O . LYS A 1 75 ? -3.067 2.108 18.811 1.00 85.19 75 LYS A O 1
ATOM 632 N N . SER A 1 76 ? -3.114 4.254 18.176 1.00 85.81 76 SER A N 1
ATOM 633 C CA . SER A 1 76 ? -4.262 4.155 17.266 1.00 85.81 76 SER A CA 1
ATOM 634 C C . SER A 1 76 ? -3.893 3.698 15.852 1.00 85.81 76 SER A C 1
ATOM 636 O O . SER A 1 76 ? -4.789 3.455 15.045 1.00 85.81 76 SER A O 1
ATOM 638 N N . VAL A 1 77 ? -2.599 3.590 15.541 1.00 90.38 77 VAL A N 1
ATOM 639 C CA . VAL A 1 77 ? -2.110 3.237 14.207 1.00 90.38 77 VAL A CA 1
ATOM 640 C C . VAL A 1 77 ? -1.512 1.840 14.240 1.00 90.38 77 VAL A C 1
ATOM 642 O O . VAL A 1 77 ? -0.750 1.478 15.135 1.00 90.38 77 VAL A O 1
ATOM 645 N N . LYS A 1 78 ? -1.854 1.039 13.242 1.00 94.69 78 LYS A N 1
ATOM 646 C CA . LYS A 1 78 ? -1.341 -0.311 13.034 1.00 94.69 78 LYS A CA 1
ATOM 647 C C . LYS A 1 78 ? -0.434 -0.313 11.816 1.00 94.69 78 LYS A C 1
ATOM 649 O O . LYS A 1 78 ? -0.625 0.462 10.888 1.00 94.69 78 LYS A O 1
ATOM 654 N N . GLN A 1 79 ? 0.545 -1.199 11.821 1.00 95.12 79 GLN A N 1
ATOM 655 C CA . GLN A 1 79 ? 1.475 -1.409 10.724 1.00 95.12 79 GLN A CA 1
ATOM 656 C C . GLN A 1 79 ? 1.376 -2.856 10.262 1.00 95.12 79 GLN A C 1
ATOM 658 O O . GLN A 1 79 ? 1.333 -3.758 11.094 1.00 95.12 79 GLN A O 1
ATOM 663 N N . VAL A 1 80 ? 1.415 -3.096 8.958 1.00 94.94 80 VAL A N 1
ATOM 664 C CA . VAL A 1 80 ? 1.721 -4.414 8.394 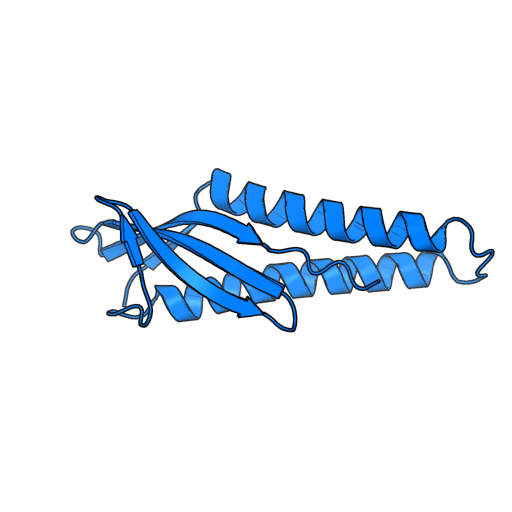1.00 94.94 80 VAL A CA 1
ATOM 665 C C . VAL A 1 80 ? 2.819 -4.265 7.355 1.00 94.94 80 VAL A C 1
ATOM 667 O O . VAL A 1 80 ? 2.850 -3.283 6.619 1.00 94.94 80 VAL A O 1
ATOM 670 N N . ASP A 1 81 ? 3.729 -5.229 7.309 1.00 93.75 81 ASP A N 1
ATOM 671 C CA . ASP A 1 81 ? 4.802 -5.270 6.328 1.00 93.75 81 ASP A CA 1
ATOM 672 C C . ASP A 1 81 ? 4.746 -6.568 5.515 1.00 93.75 81 ASP A C 1
ATOM 674 O O . ASP A 1 81 ? 4.344 -7.625 6.010 1.00 93.75 81 ASP A O 1
ATOM 678 N N . PHE A 1 82 ? 5.035 -6.466 4.220 1.00 92.25 82 PHE A N 1
ATOM 679 C CA . PHE A 1 82 ? 5.019 -7.594 3.293 1.00 92.25 82 PHE A CA 1
ATOM 680 C C . PHE A 1 82 ? 5.776 -7.283 2.010 1.00 92.25 82 PHE A C 1
ATOM 682 O O . PHE A 1 82 ? 6.054 -6.133 1.702 1.00 92.25 82 PHE A O 1
ATOM 689 N N . HIS A 1 83 ? 6.105 -8.318 1.242 1.00 90.19 83 HIS A N 1
ATOM 690 C CA . HIS A 1 83 ? 6.819 -8.143 -0.014 1.00 90.19 83 HIS A CA 1
ATOM 691 C C . HIS A 1 83 ? 5.876 -8.200 -1.212 1.00 90.19 83 HIS A C 1
ATOM 693 O O . HIS A 1 83 ? 5.048 -9.106 -1.313 1.00 90.19 83 HIS A O 1
ATOM 699 N N . ILE A 1 84 ? 6.063 -7.271 -2.148 1.00 87.81 84 ILE A N 1
ATOM 700 C CA . ILE A 1 84 ? 5.560 -7.382 -3.517 1.00 87.81 84 ILE A CA 1
ATOM 701 C C . ILE A 1 84 ? 6.771 -7.553 -4.424 1.00 87.81 84 ILE A C 1
ATOM 703 O O . ILE A 1 84 ? 7.594 -6.648 -4.587 1.00 87.81 84 ILE A O 1
ATOM 707 N N . SER A 1 85 ? 6.890 -8.744 -5.011 1.00 83.38 85 SER A N 1
ATOM 708 C CA . SER A 1 85 ? 8.093 -9.159 -5.735 1.00 83.38 85 SER A CA 1
ATOM 709 C C . SER A 1 85 ? 9.332 -9.031 -4.826 1.00 83.38 85 SER A C 1
ATOM 711 O O . SER A 1 85 ? 9.410 -9.704 -3.805 1.00 83.38 85 SER A O 1
ATOM 713 N N . ASN A 1 86 ? 10.286 -8.160 -5.151 1.00 83.62 86 ASN A N 1
ATOM 714 C CA . ASN A 1 86 ? 11.509 -7.923 -4.377 1.00 83.62 86 ASN A CA 1
ATOM 715 C C . ASN A 1 86 ? 11.465 -6.647 -3.513 1.00 83.62 86 ASN A C 1
ATOM 717 O O . ASN A 1 86 ? 12.504 -6.228 -3.003 1.00 83.62 86 ASN A O 1
ATOM 721 N N . ARG A 1 87 ? 10.299 -6.005 -3.382 1.00 86.31 87 ARG A N 1
ATOM 722 C CA . ARG A 1 87 ? 10.132 -4.737 -2.658 1.00 86.31 87 ARG A CA 1
ATOM 723 C C . ARG A 1 87 ? 9.388 -4.976 -1.358 1.00 86.31 87 ARG A C 1
ATOM 725 O O . ARG A 1 87 ? 8.338 -5.617 -1.373 1.00 86.31 87 ARG A O 1
ATOM 732 N N . LEU A 1 88 ? 9.916 -4.447 -0.260 1.00 91.56 88 LEU A N 1
ATOM 733 C CA . LEU A 1 88 ? 9.212 -4.419 1.016 1.00 91.56 88 LEU A CA 1
ATOM 734 C C . LEU A 1 88 ? 8.215 -3.258 1.002 1.00 91.56 88 LEU A C 1
ATOM 736 O O . LEU A 1 88 ? 8.590 -2.109 0.787 1.00 91.56 88 LEU A O 1
ATOM 740 N N . ILE A 1 89 ? 6.951 -3.574 1.240 1.00 93.50 89 ILE A N 1
ATOM 741 C CA . ILE A 1 89 ? 5.850 -2.634 1.406 1.00 93.50 89 ILE A CA 1
ATOM 742 C C . ILE A 1 89 ? 5.497 -2.607 2.889 1.00 93.50 89 ILE A C 1
ATOM 744 O O . ILE A 1 89 ? 5.240 -3.649 3.492 1.00 93.50 89 ILE A O 1
ATOM 748 N N . ILE A 1 90 ? 5.483 -1.419 3.476 1.00 94.50 90 ILE A N 1
ATOM 749 C CA . ILE A 1 90 ? 5.089 -1.176 4.860 1.00 94.50 90 ILE A CA 1
ATOM 750 C C . ILE A 1 90 ? 3.861 -0.279 4.822 1.00 94.50 90 ILE A C 1
ATOM 752 O O . ILE A 1 90 ? 3.908 0.835 4.309 1.00 94.50 90 ILE A O 1
ATOM 756 N N . VAL A 1 91 ? 2.755 -0.763 5.366 1.00 96.12 91 VAL A N 1
ATOM 757 C CA . VAL A 1 91 ? 1.466 -0.076 5.323 1.00 96.12 91 VAL A CA 1
ATOM 758 C C . VAL A 1 91 ? 1.061 0.307 6.731 1.00 96.12 91 VAL A C 1
ATOM 760 O O . VAL A 1 91 ? 0.935 -0.564 7.595 1.00 96.12 91 VAL A O 1
ATOM 763 N N . MET A 1 92 ? 0.825 1.598 6.944 1.00 96.19 92 MET A N 1
ATOM 764 C CA . MET A 1 92 ? 0.235 2.116 8.174 1.00 96.19 92 MET A CA 1
ATOM 765 C C . MET A 1 92 ? -1.264 2.292 7.965 1.00 96.19 92 MET A C 1
ATOM 767 O O . MET A 1 92 ? -1.685 2.921 6.992 1.00 96.19 92 MET A O 1
ATOM 771 N N . PHE A 1 93 ? -2.070 1.763 8.875 1.00 96.06 93 PHE A N 1
ATOM 772 C CA . PHE A 1 93 ? -3.521 1.810 8.783 1.00 96.06 93 PHE A CA 1
ATOM 773 C C . PHE A 1 93 ? -4.183 2.026 10.142 1.00 96.06 93 PHE A C 1
ATOM 775 O O . PHE A 1 93 ? -3.619 1.707 11.191 1.00 96.06 93 PHE A O 1
ATOM 782 N N . SER A 1 94 ? -5.404 2.540 10.118 1.00 95.19 94 SER A N 1
ATOM 783 C CA . SER A 1 94 ? -6.285 2.661 11.275 1.00 95.19 94 SER A CA 1
ATOM 784 C C . SER A 1 94 ? -7.598 1.919 11.009 1.00 95.19 94 SER A C 1
ATOM 786 O O . SER A 1 94 ? -7.972 1.673 9.860 1.00 95.19 94 SER A O 1
ATOM 788 N N . ASP A 1 95 ? -8.277 1.508 12.080 1.00 93.88 95 ASP A N 1
ATOM 789 C CA . ASP A 1 95 ? -9.573 0.836 11.984 1.00 93.88 95 ASP A CA 1
ATOM 790 C C . ASP A 1 95 ? -10.653 1.763 12.545 1.00 93.88 95 ASP A C 1
ATOM 792 O O . ASP A 1 95 ? -10.638 2.078 13.737 1.00 93.88 95 ASP A O 1
ATOM 796 N N . ASP A 1 96 ? -11.626 2.133 11.717 1.00 92.25 96 ASP A N 1
ATOM 797 C CA . ASP A 1 96 ? -12.920 2.620 12.176 1.00 92.25 96 ASP A CA 1
ATOM 798 C C . ASP A 1 96 ? -13.862 1.420 12.303 1.00 92.25 96 ASP A C 1
ATOM 800 O O . ASP A 1 96 ? -14.531 0.988 11.361 1.00 92.25 96 ASP A O 1
ATOM 804 N N . THR A 1 97 ? -13.892 0.852 13.505 1.00 87.94 97 THR A N 1
ATOM 805 C CA . THR A 1 97 ? -14.702 -0.329 13.814 1.00 87.94 97 THR A CA 1
ATOM 806 C C . THR A 1 97 ? -16.201 -0.048 13.815 1.00 87.94 97 THR A C 1
ATOM 808 O O . THR A 1 97 ? -16.973 -0.992 13.665 1.00 87.94 97 THR A O 1
ATOM 811 N N . LYS A 1 98 ? -16.631 1.215 13.952 1.00 91.00 98 LYS A N 1
ATOM 812 C CA . LYS A 1 98 ? -18.058 1.575 13.923 1.00 91.00 98 LYS A CA 1
ATOM 813 C C . LYS A 1 98 ? -18.605 1.498 12.506 1.00 91.00 98 LYS A C 1
ATOM 815 O O . LYS A 1 98 ? -19.698 0.982 12.304 1.00 91.00 98 LYS A O 1
ATOM 820 N N . ASN A 1 99 ? -17.824 1.983 11.546 1.00 92.75 99 ASN A N 1
ATOM 821 C CA . ASN A 1 99 ? -18.195 1.986 10.134 1.00 92.75 99 ASN A CA 1
ATOM 822 C C . ASN A 1 99 ? -17.626 0.790 9.360 1.00 92.75 99 ASN A C 1
ATOM 824 O O . ASN A 1 99 ? -17.882 0.663 8.166 1.00 92.75 99 ASN A O 1
ATOM 828 N N . ASN A 1 100 ? -16.873 -0.090 10.031 1.00 93.00 100 ASN A N 1
ATOM 829 C CA . ASN A 1 100 ? -16.192 -1.232 9.423 1.00 93.00 100 ASN A CA 1
ATOM 830 C C . ASN A 1 100 ? -15.261 -0.806 8.265 1.00 93.00 100 ASN A C 1
ATOM 832 O O . ASN A 1 100 ? -15.140 -1.489 7.246 1.00 93.00 100 ASN A O 1
ATOM 836 N N . ILE A 1 101 ? -14.597 0.340 8.444 1.00 94.88 101 ILE A N 1
ATOM 837 C CA . ILE A 1 101 ? -13.642 0.915 7.494 1.00 94.88 101 ILE A CA 1
ATOM 838 C C . ILE A 1 101 ? -12.232 0.688 8.026 1.00 94.88 101 ILE A C 1
ATOM 840 O O . ILE A 1 101 ? -11.943 0.930 9.199 1.00 94.88 101 ILE A O 1
ATOM 844 N N . ARG A 1 102 ? -11.337 0.240 7.151 1.00 95.12 102 ARG A N 1
ATOM 845 C CA . ARG A 1 102 ? -9.900 0.217 7.400 1.00 95.12 102 ARG A CA 1
ATOM 846 C C . ARG A 1 102 ? -9.244 1.264 6.519 1.00 95.12 102 ARG A C 1
ATOM 848 O O . ARG A 1 102 ? -9.234 1.147 5.295 1.00 95.12 102 ARG A O 1
ATOM 855 N N . GLN A 1 103 ? -8.709 2.293 7.153 1.00 96.69 103 GLN A N 1
ATOM 856 C CA . GLN A 1 103 ? -8.130 3.428 6.460 1.00 96.69 103 GLN A CA 1
ATOM 857 C C . GLN A 1 103 ? -6.620 3.256 6.343 1.00 96.69 103 GLN A C 1
ATOM 859 O O . GLN A 1 103 ? -5.922 3.108 7.342 1.00 96.69 103 GLN A O 1
ATOM 864 N N . VAL A 1 104 ? -6.110 3.281 5.117 1.00 97.06 104 VAL A N 1
ATOM 865 C CA . VAL A 1 104 ? -4.680 3.304 4.817 1.00 97.06 104 VAL A CA 1
ATOM 866 C C . VAL A 1 104 ? -4.180 4.736 4.967 1.00 97.06 104 VAL A C 1
ATOM 868 O O . VAL A 1 104 ? -4.491 5.614 4.159 1.00 97.06 104 VAL A O 1
ATOM 871 N N . GLU A 1 105 ? -3.401 4.967 6.017 1.00 96.31 105 GLU A N 1
ATOM 872 C CA . GLU A 1 105 ? -2.883 6.286 6.388 1.00 96.31 105 GLU A CA 1
ATOM 873 C C . GLU A 1 105 ? -1.609 6.628 5.615 1.00 96.31 105 GLU A C 1
ATOM 875 O O . GLU A 1 105 ? -1.389 7.774 5.233 1.00 96.31 105 GLU A O 1
ATOM 880 N N . SER A 1 106 ? -0.739 5.640 5.396 1.00 95.56 106 SER A N 1
ATOM 881 C CA . SER A 1 106 ? 0.489 5.826 4.619 1.00 95.56 106 SER A CA 1
ATOM 882 C C . SER A 1 106 ? 1.053 4.508 4.113 1.00 95.56 106 SER A C 1
ATOM 884 O O . SER A 1 106 ? 0.803 3.443 4.689 1.00 95.56 106 SER A O 1
ATOM 886 N N . VAL A 1 107 ? 1.836 4.605 3.043 1.00 95.94 107 VAL A N 1
ATOM 887 C CA . VAL A 1 107 ? 2.533 3.474 2.430 1.00 95.94 107 VAL A CA 1
ATOM 888 C C . VAL A 1 107 ? 4.010 3.830 2.310 1.00 95.94 107 VAL A C 1
ATOM 890 O O . VAL A 1 107 ? 4.371 4.862 1.759 1.00 95.94 107 VAL A O 1
ATOM 893 N N . PHE A 1 108 ? 4.886 2.974 2.819 1.00 93.12 108 PHE A N 1
ATOM 894 C CA . PHE A 1 108 ? 6.327 3.086 2.624 1.00 93.12 108 PHE A CA 1
ATOM 895 C C . PHE A 1 108 ? 6.797 1.913 1.784 1.00 93.12 108 PHE A C 1
ATOM 897 O O . PHE A 1 108 ? 6.408 0.770 2.016 1.00 93.12 108 PHE A O 1
ATOM 904 N N . ILE A 1 109 ? 7.638 2.203 0.800 1.00 90.88 109 ILE A N 1
ATOM 905 C CA . ILE A 1 109 ? 8.133 1.209 -0.143 1.00 90.88 109 ILE A CA 1
ATOM 906 C C . ILE A 1 109 ? 9.648 1.253 -0.066 1.00 90.88 109 ILE A C 1
ATOM 908 O O . ILE A 1 109 ? 10.267 2.247 -0.457 1.00 90.88 109 ILE A O 1
ATOM 912 N N . ASP A 1 110 ? 10.234 0.194 0.486 1.00 82.62 110 ASP A N 1
ATOM 913 C CA . ASP A 1 110 ? 11.679 0.089 0.585 1.00 82.62 110 ASP A CA 1
ATOM 914 C C . ASP A 1 110 ? 12.285 -0.088 -0.807 1.00 82.62 110 ASP A C 1
ATOM 916 O O . ASP A 1 110 ? 11.824 -0.884 -1.638 1.00 82.62 110 ASP A O 1
ATOM 920 N N . LYS A 1 111 ? 13.358 0.658 -1.045 1.00 65.44 111 LYS A N 1
ATOM 921 C CA . LYS A 1 111 ? 14.163 0.543 -2.248 1.00 65.44 111 LYS A CA 1
ATOM 922 C C . LYS A 1 111 ? 15.321 -0.387 -1.931 1.00 65.44 111 LYS A C 1
ATOM 924 O O . LYS A 1 111 ? 16.364 0.063 -1.465 1.00 65.44 111 LYS A O 1
ATOM 929 N N . LYS A 1 112 ? 15.215 -1.661 -2.312 1.00 53.56 112 LYS A N 1
ATOM 930 C CA . LYS A 1 112 ? 16.450 -2.370 -2.652 1.00 53.56 112 LYS A CA 1
ATOM 931 C C . LYS A 1 112 ? 16.999 -1.734 -3.922 1.00 53.56 112 LYS A C 1
ATOM 933 O O . LYS A 1 112 ? 16.461 -1.943 -5.007 1.00 53.56 112 LYS A O 1
ATOM 938 N N . VAL A 1 113 ? 18.041 -0.920 -3.758 1.00 41.03 113 VAL A N 1
ATOM 939 C CA . VAL A 1 113 ? 18.946 -0.572 -4.852 1.00 41.03 113 VAL A CA 1
ATOM 940 C C . VAL A 1 113 ? 19.485 -1.903 -5.365 1.00 41.03 113 VAL A C 1
ATOM 942 O O . VAL A 1 113 ? 20.182 -2.609 -4.639 1.00 41.03 113 VAL A O 1
ATOM 945 N N . ILE A 1 114 ? 19.071 -2.300 -6.565 1.00 40.03 114 ILE A N 1
ATOM 946 C CA . ILE A 1 114 ? 19.763 -3.362 -7.287 1.00 40.03 114 ILE A CA 1
ATOM 947 C C . ILE A 1 114 ? 21.025 -2.674 -7.808 1.00 40.03 114 ILE A C 1
ATOM 949 O O . ILE A 1 114 ? 20.945 -1.899 -8.759 1.00 40.03 114 ILE A O 1
ATOM 953 N N . LEU A 1 115 ? 22.117 -2.835 -7.058 1.00 33.34 115 LEU A N 1
ATOM 954 C CA . LEU A 1 115 ? 23.479 -2.586 -7.528 1.00 33.34 115 LEU A CA 1
ATOM 955 C C . LEU A 1 115 ? 23.879 -3.699 -8.497 1.00 33.34 115 LEU A C 1
ATOM 957 O O . LEU A 1 115 ? 23.489 -4.861 -8.223 1.00 33.34 115 LEU A O 1
#

Sequence (115 aa):
MFDVRFTQKAILDMEVFIQRYEMAFLAFHNDSGIWNEEMIKDLYRQSANALHEKMVDEITARLSKDKVLGRKEYKSVKQVDFHISNRLIIVMFSDDTKNNIRQVESVFIDKKVIL

pLDDT: mean 84.73, std 13.22, range [33.34, 97.06]

Secondary structure (DSSP, 8-state):
-PEEEE-HHHHHHHHHHHHHHHHHHHHHHTTS--TTHHHHHHHHHHHHHHHHHHHHHHHHHHHTSSS-TT-EEETTEEEEEEEETTEEEEEEEEEETTTTEEEEEEEEE------

Radius of gyration: 16.73 Å; chains: 1; bounding box: 42×22×51 Å